Protein AF-A0A1D2ULP7-F1 (afdb_monomer_lite)

Radius of gyration: 34.73 Å; chains: 1; bounding box: 69×29×116 Å

Sequence (103 aa):
MRKEYDFSKGKRGAVIASSGKTRITIMLDDDVIEHFRARAEADGTGYQTMINAVLRASIKEGKPADDRPLTARVLRQVLREELDPRKSVKPRR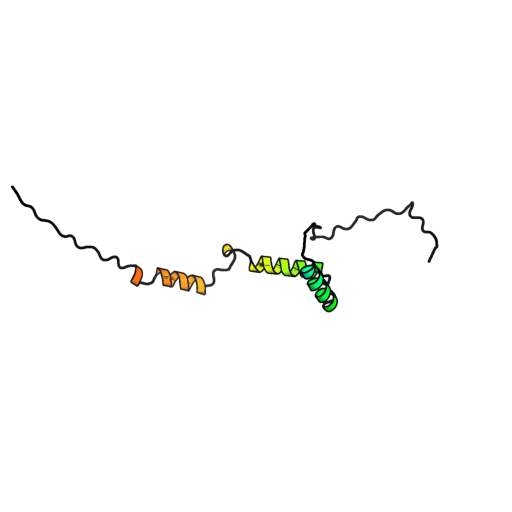AMVAKSASAA

Structure (mmCIF, N/CA/C/O backbone):
data_AF-A0A1D2ULP7-F1
#
_entry.id   AF-A0A1D2ULP7-F1
#
loop_
_atom_site.group_PDB
_atom_site.id
_atom_site.type_symbol
_atom_site.label_atom_id
_atom_site.label_alt_id
_atom_site.label_comp_id
_atom_site.label_asym_id
_atom_site.label_entity_id
_atom_site.label_seq_id
_atom_site.pdbx_PDB_ins_code
_atom_site.Cartn_x
_atom_site.Cartn_y
_atom_site.Cartn_z
_atom_site.occupancy
_atom_site.B_iso_or_equiv
_atom_site.auth_seq_id
_atom_site.auth_comp_id
_atom_site.auth_asym_id
_atom_site.auth_atom_id
_atom_site.pdbx_PDB_model_num
ATOM 1 N N . MET A 1 1 ? 22.938 1.989 -33.968 1.00 67.25 1 MET A N 1
ATOM 2 C CA . MET A 1 1 ? 23.526 2.122 -32.613 1.00 67.25 1 MET A CA 1
ATOM 3 C C . MET A 1 1 ? 25.040 2.196 -32.737 1.00 67.25 1 MET A C 1
ATOM 5 O O . MET A 1 1 ? 25.579 1.507 -33.596 1.00 67.25 1 MET A O 1
ATOM 9 N N . ARG A 1 2 ? 25.721 3.047 -31.955 1.00 67.19 2 ARG A N 1
ATOM 10 C CA . ARG A 1 2 ? 27.195 3.087 -31.956 1.00 67.19 2 ARG A CA 1
ATOM 11 C C . ARG A 1 2 ? 27.750 1.894 -31.180 1.00 67.19 2 ARG A C 1
ATOM 13 O O . ARG A 1 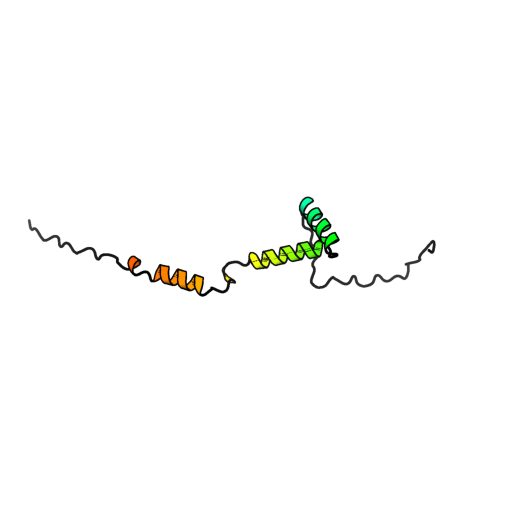2 ? 27.135 1.474 -30.206 1.00 67.19 2 ARG A O 1
ATOM 20 N N . LYS A 1 3 ? 28.891 1.366 -31.637 1.00 77.19 3 LYS A N 1
ATOM 21 C CA . LYS A 1 3 ? 29.567 0.219 -31.013 1.00 77.19 3 LYS A CA 1
ATOM 22 C C . LYS A 1 3 ? 30.072 0.536 -29.605 1.00 77.19 3 LYS A C 1
ATOM 24 O O . LYS A 1 3 ? 30.063 -0.351 -28.765 1.00 77.19 3 LYS A O 1
ATOM 29 N N . GLU A 1 4 ? 30.468 1.782 -29.347 1.00 74.19 4 GLU A N 1
ATOM 30 C CA . GLU A 1 4 ? 31.075 2.182 -28.078 1.00 74.19 4 GLU A CA 1
ATOM 31 C C . GLU A 1 4 ? 30.627 3.592 -27.684 1.00 74.19 4 GLU A C 1
ATOM 33 O O . GLU A 1 4 ? 30.462 4.475 -28.535 1.00 74.19 4 GLU A O 1
ATOM 38 N N . TYR A 1 5 ? 30.411 3.781 -26.385 1.00 76.19 5 TYR A N 1
ATOM 39 C CA . TYR A 1 5 ? 30.078 5.061 -25.774 1.00 76.19 5 TYR A CA 1
ATOM 40 C C . TYR A 1 5 ? 31.088 5.355 -24.667 1.00 76.19 5 TYR A C 1
ATOM 42 O O . TYR A 1 5 ? 31.232 4.576 -23.726 1.00 76.19 5 TYR A O 1
ATOM 50 N N . ASP A 1 6 ? 31.775 6.489 -24.789 1.00 79.25 6 ASP A N 1
ATOM 51 C CA . ASP A 1 6 ? 32.707 6.987 -23.783 1.00 79.25 6 ASP A CA 1
ATOM 52 C C . ASP A 1 6 ? 31.951 7.816 -22.733 1.00 79.25 6 ASP A C 1
ATOM 54 O O . ASP A 1 6 ? 31.420 8.891 -23.019 1.00 79.25 6 ASP A O 1
ATOM 58 N N . PHE A 1 7 ? 31.903 7.295 -21.508 1.00 77.62 7 PHE A N 1
ATOM 59 C CA . PHE A 1 7 ? 31.271 7.929 -20.350 1.00 77.62 7 PHE A CA 1
ATOM 60 C C . PHE A 1 7 ? 32.289 8.525 -19.367 1.00 77.62 7 PHE A C 1
ATOM 62 O O . PHE A 1 7 ? 31.913 8.892 -18.254 1.00 77.62 7 PHE A O 1
ATOM 69 N N . SER A 1 8 ? 33.561 8.665 -19.757 1.00 80.50 8 SER A N 1
ATOM 70 C CA . SER A 1 8 ? 34.639 9.192 -18.904 1.00 80.50 8 SER A CA 1
ATOM 71 C C . SER A 1 8 ? 34.355 10.588 -18.333 1.00 80.50 8 SER A C 1
ATOM 73 O O . SER A 1 8 ? 34.812 10.921 -17.241 1.00 80.50 8 SER A O 1
ATOM 75 N N . LYS A 1 9 ? 33.549 11.398 -19.032 1.00 78.31 9 LYS A N 1
ATOM 76 C CA . LYS A 1 9 ? 33.107 12.741 -18.603 1.00 78.31 9 LYS A CA 1
ATOM 77 C C . LYS A 1 9 ? 31.659 12.788 -18.099 1.00 78.31 9 LYS A C 1
ATOM 79 O O . LYS A 1 9 ? 31.122 13.869 -17.855 1.00 78.31 9 LYS A O 1
ATOM 84 N N . GLY A 1 10 ? 31.005 11.637 -17.955 1.00 69.25 10 GLY A N 1
ATOM 85 C CA . GLY A 1 10 ? 29.629 11.548 -17.483 1.00 69.25 10 GLY A CA 1
ATOM 86 C C . GLY A 1 10 ? 29.530 11.850 -15.988 1.00 69.25 10 GLY A C 1
ATOM 87 O O . GLY A 1 10 ? 29.966 11.057 -15.157 1.00 69.25 10 GLY A O 1
ATOM 88 N N . LYS A 1 11 ? 28.912 12.974 -15.614 1.00 70.56 11 LYS A N 1
ATOM 89 C CA . LYS A 1 11 ? 28.496 13.211 -14.225 1.00 70.56 11 LYS A CA 1
ATOM 90 C C . LYS A 1 11 ? 27.186 12.468 -13.966 1.00 70.56 11 LYS A C 1
ATOM 92 O O . LYS A 1 11 ? 26.186 12.743 -14.627 1.00 70.56 11 LYS A O 1
ATOM 97 N N . ARG A 1 12 ? 27.174 11.543 -12.997 1.00 65.81 12 ARG A N 1
ATOM 98 C CA . ARG A 1 12 ? 25.925 10.958 -12.483 1.00 65.81 12 ARG A CA 1
ATOM 99 C C . ARG A 1 12 ? 25.087 12.098 -11.899 1.00 65.81 12 ARG A C 1
ATOM 101 O O . ARG A 1 12 ? 25.523 12.748 -10.952 1.00 65.81 12 ARG A O 1
ATOM 108 N N . GLY A 1 13 ? 23.928 12.374 -12.495 1.00 67.19 13 GLY A N 1
ATOM 109 C CA . GLY A 1 13 ? 22.966 13.317 -11.927 1.00 67.19 13 GLY A CA 1
ATOM 110 C C . GLY A 1 13 ? 22.570 12.882 -10.515 1.00 67.19 13 GLY A C 1
ATOM 111 O O . GLY A 1 13 ? 22.618 11.688 -10.204 1.00 67.19 13 GLY A O 1
ATOM 112 N N . ALA A 1 14 ? 22.206 13.840 -9.658 1.00 63.94 14 ALA A N 1
ATOM 113 C CA . ALA A 1 14 ? 21.674 13.531 -8.337 1.00 63.94 14 ALA A CA 1
ATOM 114 C C . ALA A 1 14 ? 20.521 12.535 -8.505 1.00 63.94 14 ALA A C 1
ATOM 116 O O . ALA A 1 14 ? 19.575 12.802 -9.247 1.00 63.94 14 ALA A O 1
ATOM 117 N N . VAL A 1 15 ? 20.630 11.369 -7.865 1.00 61.31 15 VAL A N 1
ATOM 118 C CA . VAL A 1 15 ? 19.529 10.409 -7.812 1.00 61.31 15 VAL A CA 1
ATOM 119 C C . VAL A 1 15 ? 18.409 11.131 -7.081 1.00 61.31 15 VAL A C 1
ATOM 121 O O . VAL A 1 15 ? 18.491 11.325 -5.870 1.00 61.31 15 VAL A O 1
ATOM 124 N N . ILE A 1 16 ? 17.422 11.626 -7.831 1.00 60.34 16 ILE A N 1
ATOM 125 C CA . ILE A 1 16 ? 16.282 12.343 -7.270 1.00 60.34 16 ILE A CA 1
ATOM 126 C C . ILE A 1 16 ? 15.619 11.365 -6.308 1.00 60.34 16 ILE A C 1
ATOM 128 O O . ILE A 1 16 ? 15.058 10.353 -6.730 1.00 60.34 16 ILE A O 1
ATOM 132 N N . ALA A 1 17 ? 15.737 11.632 -5.008 1.00 60.38 17 ALA A N 1
ATOM 133 C CA . ALA A 1 17 ? 15.024 10.863 -4.009 1.00 60.38 17 ALA A CA 1
ATOM 134 C C . ALA A 1 17 ? 13.532 11.002 -4.322 1.00 60.38 17 ALA A C 1
ATOM 136 O O . ALA A 1 17 ? 13.018 12.116 -4.431 1.00 60.38 17 ALA A O 1
ATOM 137 N N . SER A 1 18 ? 12.840 9.880 -4.509 1.00 62.53 18 SER A N 1
ATOM 138 C CA . SER A 1 18 ? 11.390 9.879 -4.671 1.00 62.53 18 SER A CA 1
ATOM 139 C C . SER A 1 18 ? 10.770 10.499 -3.420 1.00 62.53 18 SER A C 1
ATOM 141 O O . SER A 1 18 ? 10.782 9.880 -2.354 1.00 62.53 18 SER A O 1
ATOM 143 N N . SER A 1 19 ? 10.285 11.739 -3.525 1.00 67.75 19 SER A N 1
ATOM 144 C CA . SER A 1 19 ? 9.752 12.473 -2.379 1.00 67.75 19 SER A CA 1
ATOM 145 C C . SER A 1 19 ? 8.590 11.692 -1.750 1.00 67.75 19 SER A C 1
ATOM 147 O O . SER A 1 19 ? 7.692 11.200 -2.432 1.00 67.75 19 SER A O 1
ATOM 149 N N . GLY A 1 20 ? 8.644 11.499 -0.429 1.00 78.25 20 GLY A N 1
ATOM 150 C CA . GLY A 1 20 ? 7.581 10.841 0.339 1.00 78.25 20 GLY A CA 1
ATOM 151 C C . GLY A 1 20 ? 7.497 9.310 0.242 1.00 78.25 20 GLY A C 1
ATOM 152 O O . GLY A 1 20 ? 6.540 8.741 0.767 1.00 78.25 20 GLY A O 1
ATOM 153 N N . LYS A 1 21 ? 8.461 8.625 -0.394 1.00 83.06 21 LYS A N 1
ATOM 154 C CA . LYS A 1 21 ? 8.546 7.152 -0.404 1.00 83.06 21 LYS A CA 1
ATOM 155 C C . LYS A 1 21 ? 9.903 6.686 0.117 1.00 83.06 21 LYS A C 1
ATOM 157 O O . LYS A 1 21 ? 10.933 6.982 -0.482 1.00 83.06 21 LYS A O 1
ATOM 162 N N . THR A 1 22 ? 9.890 5.914 1.198 1.00 85.69 22 THR A N 1
ATOM 163 C CA . THR A 1 22 ? 11.093 5.290 1.761 1.00 85.69 22 THR A CA 1
ATOM 164 C C . THR A 1 22 ? 11.265 3.895 1.173 1.00 85.69 22 THR A C 1
ATOM 166 O O . THR A 1 22 ? 10.334 3.091 1.200 1.00 85.69 22 THR A O 1
ATOM 169 N N . ARG A 1 23 ? 12.456 3.588 0.651 1.00 87.06 23 ARG A N 1
ATOM 170 C CA . ARG A 1 23 ? 12.807 2.219 0.262 1.00 87.06 23 ARG A CA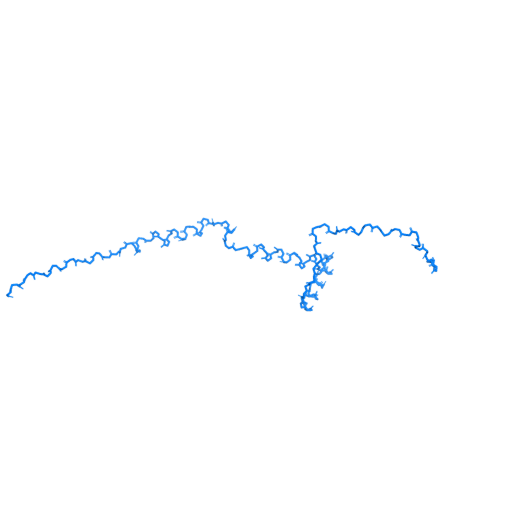 1
ATOM 171 C C . ARG A 1 23 ? 13.059 1.407 1.528 1.00 87.06 23 ARG A C 1
ATOM 173 O O . ARG A 1 23 ? 13.976 1.720 2.278 1.00 87.06 23 ARG A O 1
ATOM 180 N N . ILE A 1 24 ? 12.260 0.371 1.734 1.00 87.56 24 ILE A N 1
ATOM 181 C CA . ILE A 1 24 ? 12.396 -0.565 2.849 1.00 87.56 24 ILE A CA 1
ATOM 182 C C . ILE A 1 24 ? 12.539 -1.985 2.307 1.00 87.56 24 ILE A C 1
ATOM 184 O O . ILE A 1 24 ? 12.067 -2.282 1.209 1.00 87.56 24 ILE A O 1
ATOM 188 N N . THR A 1 25 ? 13.184 -2.851 3.080 1.00 93.25 25 THR A N 1
ATOM 189 C CA . THR A 1 25 ? 13.194 -4.293 2.822 1.00 93.25 25 THR A CA 1
ATOM 190 C C . THR A 1 25 ? 12.086 -4.917 3.656 1.00 93.25 25 THR A C 1
ATOM 192 O O . THR A 1 25 ? 12.116 -4.821 4.880 1.00 93.25 25 THR A O 1
ATOM 195 N N . ILE A 1 26 ? 11.106 -5.529 2.996 1.00 90.62 26 ILE A N 1
ATOM 196 C CA . ILE A 1 26 ? 10.033 -6.303 3.626 1.00 90.62 26 ILE A CA 1
ATOM 197 C C . ILE A 1 26 ? 9.930 -7.648 2.918 1.00 90.62 26 ILE A C 1
ATOM 199 O O . ILE A 1 26 ? 10.178 -7.727 1.714 1.00 90.62 26 ILE A O 1
ATOM 203 N N . MET A 1 27 ? 9.574 -8.690 3.661 1.00 92.88 27 MET A N 1
ATOM 204 C CA . MET A 1 27 ? 9.184 -9.968 3.075 1.00 92.88 27 MET A CA 1
ATOM 205 C C . MET A 1 27 ? 7.678 -9.931 2.821 1.00 92.88 27 MET A C 1
ATOM 207 O O . MET A 1 27 ? 6.916 -9.519 3.694 1.00 92.88 27 MET A O 1
ATOM 211 N N . LEU A 1 28 ? 7.277 -10.309 1.615 1.00 93.94 28 LEU A N 1
ATOM 212 C CA . LEU A 1 28 ? 5.890 -10.523 1.223 1.00 93.94 28 LEU A CA 1
ATOM 213 C C . LEU A 1 28 ? 5.820 -11.911 0.604 1.00 93.94 28 LEU A C 1
ATOM 215 O O . LEU A 1 28 ? 6.768 -12.315 -0.071 1.00 93.94 28 LEU A O 1
ATOM 219 N N . ASP A 1 29 ? 4.713 -12.599 0.835 1.00 96.69 29 ASP A N 1
ATOM 220 C CA . ASP A 1 29 ? 4.480 -13.908 0.245 1.00 96.69 29 ASP A CA 1
ATOM 221 C C . ASP A 1 29 ? 4.342 -13.792 -1.282 1.00 96.69 29 ASP A C 1
ATOM 223 O O . ASP A 1 29 ? 3.874 -12.776 -1.818 1.00 96.69 29 ASP A O 1
ATOM 227 N N . ASP A 1 30 ? 4.789 -14.828 -1.994 1.00 96.56 30 ASP A N 1
ATOM 228 C CA . ASP A 1 30 ? 4.830 -14.827 -3.459 1.00 96.56 30 ASP A CA 1
ATOM 229 C C . ASP A 1 30 ? 3.425 -14.685 -4.067 1.00 96.56 30 ASP A C 1
ATOM 231 O O . ASP A 1 30 ? 3.238 -13.969 -5.050 1.00 96.56 30 ASP A O 1
ATOM 235 N N . ASP A 1 31 ? 2.414 -15.296 -3.450 1.00 96.88 31 ASP A N 1
ATOM 236 C CA . ASP A 1 31 ? 1.015 -15.214 -3.880 1.00 96.88 31 ASP A CA 1
ATOM 237 C C . ASP A 1 31 ? 0.457 -13.785 -3.794 1.00 96.88 31 ASP A C 1
ATOM 239 O O . ASP A 1 31 ? -0.244 -13.329 -4.703 1.00 96.88 31 ASP A O 1
ATOM 243 N N . VAL A 1 32 ? 0.824 -13.037 -2.750 1.00 94.88 32 VAL A N 1
ATOM 244 C CA . VAL A 1 32 ? 0.482 -11.621 -2.593 1.00 94.88 32 VAL A CA 1
ATOM 245 C C . VAL A 1 32 ? 1.124 -10.802 -3.710 1.00 94.88 32 VAL A C 1
ATOM 247 O O . VAL A 1 32 ? 0.454 -9.978 -4.338 1.00 94.88 32 VAL A O 1
ATOM 250 N N . ILE A 1 33 ? 2.410 -11.027 -3.992 1.00 94.69 33 ILE A N 1
ATOM 251 C CA . ILE A 1 33 ? 3.125 -10.311 -5.056 1.00 94.69 33 ILE A CA 1
ATOM 252 C C . ILE A 1 33 ? 2.468 -10.574 -6.414 1.00 94.69 33 ILE A C 1
ATOM 254 O O . ILE A 1 33 ? 2.187 -9.618 -7.144 1.00 94.69 33 ILE A O 1
ATOM 258 N N . GLU A 1 34 ? 2.194 -11.836 -6.742 1.00 96.06 34 GLU A N 1
ATOM 259 C CA . GLU A 1 34 ? 1.583 -12.218 -8.017 1.00 96.06 34 GLU A CA 1
ATOM 260 C C . GLU A 1 34 ? 0.158 -11.668 -8.160 1.00 96.06 34 GLU A C 1
ATOM 262 O O . GLU A 1 34 ? -0.183 -11.108 -9.205 1.00 96.06 34 GLU A O 1
ATOM 267 N N . HIS A 1 35 ? -0.648 -11.698 -7.093 1.00 95.31 35 HIS A N 1
ATOM 268 C CA . HIS A 1 35 ? -1.982 -11.096 -7.096 1.00 95.31 35 HIS A CA 1
ATOM 269 C C . HIS A 1 35 ? -1.939 -9.603 -7.454 1.00 95.31 35 HIS A C 1
ATOM 271 O O . HIS A 1 35 ? -2.680 -9.131 -8.324 1.00 95.31 35 HIS A O 1
ATOM 277 N N . PHE A 1 36 ? -1.050 -8.843 -6.805 1.00 95.00 36 PHE A N 1
ATOM 278 C CA . PHE A 1 36 ? -0.934 -7.409 -7.059 1.00 95.00 36 PHE A CA 1
ATOM 279 C C . PHE A 1 36 ? -0.282 -7.088 -8.404 1.00 95.00 36 PHE A C 1
ATOM 281 O O . PHE A 1 36 ? -0.588 -6.032 -8.955 1.00 95.00 36 PHE A O 1
ATOM 288 N N . ARG A 1 37 ? 0.571 -7.961 -8.958 1.00 94.00 37 ARG A N 1
ATOM 289 C CA . ARG A 1 37 ? 1.093 -7.814 -10.328 1.00 94.00 37 ARG A CA 1
ATOM 290 C C . ARG A 1 37 ? -0.003 -7.984 -11.371 1.00 94.00 37 ARG A C 1
ATOM 292 O O . ARG A 1 37 ? -0.186 -7.082 -12.180 1.00 94.00 37 ARG A O 1
ATOM 299 N N . ALA A 1 38 ? -0.771 -9.070 -11.301 1.00 93.94 38 ALA A N 1
ATOM 300 C CA . ALA A 1 38 ? -1.849 -9.330 -12.255 1.00 93.94 38 ALA A CA 1
ATOM 301 C C . ALA A 1 38 ? -2.886 -8.193 -12.264 1.00 93.94 38 ALA A C 1
ATOM 303 O O . ALA A 1 38 ? -3.329 -7.732 -13.315 1.00 93.94 38 ALA A O 1
ATOM 304 N N . ARG A 1 39 ? -3.231 -7.680 -11.078 1.00 91.88 39 ARG A N 1
ATOM 305 C CA . ARG A 1 39 ? -4.160 -6.554 -1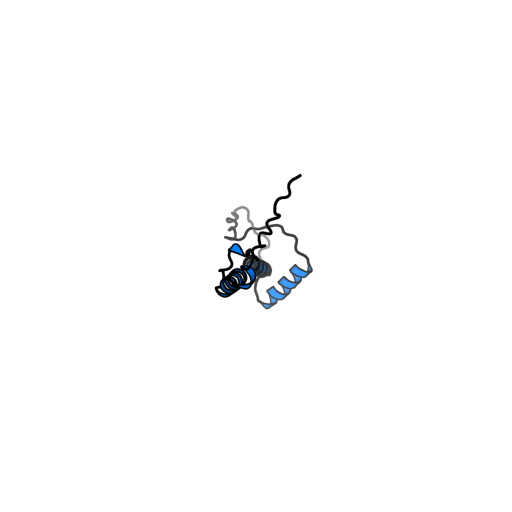0.944 1.00 91.88 39 ARG A CA 1
ATOM 306 C C . ARG A 1 39 ? -3.568 -5.227 -11.431 1.00 91.88 39 ARG A C 1
ATOM 308 O O . ARG A 1 39 ? -4.256 -4.441 -12.071 1.00 91.88 39 ARG A O 1
ATOM 315 N N . ALA A 1 40 ? -2.289 -4.984 -11.152 1.00 91.38 40 ALA A N 1
ATOM 316 C CA . ALA A 1 40 ? -1.553 -3.814 -11.629 1.00 91.38 40 ALA A CA 1
ATOM 317 C C . ALA A 1 40 ? -1.496 -3.722 -13.156 1.00 91.38 40 ALA A C 1
ATOM 319 O O . ALA A 1 40 ? -1.646 -2.631 -13.705 1.00 91.38 40 ALA A O 1
ATOM 320 N N . GLU A 1 41 ? -1.300 -4.855 -13.830 1.00 89.62 41 GLU A N 1
ATOM 321 C CA . GLU A 1 41 ? -1.287 -4.931 -15.291 1.00 89.62 41 GLU A CA 1
ATOM 322 C C . GLU A 1 41 ? -2.650 -4.578 -15.893 1.00 89.62 41 GLU A C 1
ATOM 324 O O . GLU A 1 41 ? -2.704 -3.831 -16.869 1.00 89.62 41 GLU A O 1
ATOM 329 N N . ALA A 1 42 ? -3.744 -5.034 -15.276 1.00 86.00 42 ALA A N 1
ATOM 330 C CA . ALA A 1 42 ? -5.099 -4.695 -15.708 1.00 86.00 42 ALA A CA 1
ATOM 331 C C . ALA A 1 42 ? -5.425 -3.198 -15.529 1.00 86.00 42 ALA A C 1
ATOM 333 O O . ALA A 1 42 ? -6.025 -2.586 -16.411 1.00 86.00 42 ALA A O 1
ATOM 334 N N . ASP A 1 43 ? -4.993 -2.603 -14.413 1.00 84.12 43 ASP A N 1
ATOM 335 C CA . ASP A 1 43 ? -5.300 -1.214 -14.041 1.00 84.12 43 ASP A CA 1
ATOM 336 C C . ASP A 1 43 ? -4.254 -0.193 -14.550 1.00 84.12 43 ASP A C 1
ATOM 338 O O . ASP A 1 43 ? -4.343 1.002 -14.252 1.00 84.12 43 ASP A O 1
ATOM 342 N N . GLY A 1 44 ? -3.210 -0.643 -15.259 1.00 86.69 44 GLY A N 1
ATOM 343 C CA . GLY A 1 44 ? -2.120 0.207 -15.761 1.00 86.69 44 GLY A CA 1
ATOM 344 C C . GLY A 1 44 ? -1.329 0.945 -14.668 1.00 86.69 44 GLY A C 1
ATOM 345 O O . GLY A 1 44 ? -0.687 1.963 -14.932 1.00 86.69 44 GLY A O 1
ATOM 346 N N . THR A 1 45 ? -1.380 0.465 -13.423 1.00 87.88 45 THR A N 1
ATOM 347 C CA . THR A 1 45 ? -0.780 1.107 -12.241 1.00 87.88 45 THR A CA 1
ATOM 348 C C . THR A 1 45 ? 0.285 0.189 -11.653 1.00 87.88 45 THR A C 1
ATOM 350 O O . THR A 1 45 ? 0.081 -1.008 -11.579 1.00 87.88 45 THR A O 1
ATOM 353 N N . GLY A 1 46 ? 1.418 0.705 -11.165 1.00 89.94 46 GLY A N 1
ATOM 354 C CA . GLY A 1 46 ? 2.448 -0.147 -10.552 1.00 89.94 46 GLY A CA 1
ATOM 355 C C . GLY A 1 46 ? 1.962 -0.916 -9.309 1.00 89.94 46 GLY A C 1
ATOM 356 O O . GLY A 1 46 ? 1.373 -0.325 -8.402 1.00 89.94 46 GLY A O 1
ATOM 357 N N . TYR A 1 47 ? 2.301 -2.208 -9.214 1.00 93.62 47 TYR A N 1
ATOM 358 C CA . TYR A 1 47 ? 1.922 -3.094 -8.097 1.00 93.62 47 TYR A CA 1
ATOM 359 C C . TYR A 1 47 ? 2.304 -2.530 -6.716 1.00 93.62 47 TYR A C 1
ATOM 361 O O . TYR A 1 47 ? 1.524 -2.601 -5.769 1.00 93.62 47 TYR A O 1
ATOM 369 N N . GLN A 1 48 ? 3.457 -1.860 -6.601 1.00 91.00 48 GLN A N 1
ATOM 370 C CA . GLN A 1 48 ? 3.894 -1.209 -5.356 1.00 91.00 48 GLN A CA 1
ATOM 371 C C . GLN A 1 48 ? 2.958 -0.072 -4.919 1.00 91.00 48 GLN A C 1
ATOM 373 O O . GLN A 1 48 ? 2.777 0.173 -3.726 1.00 91.00 48 GLN A O 1
ATOM 378 N N . THR A 1 49 ? 2.379 0.660 -5.875 1.00 91.00 49 THR A N 1
ATOM 379 C CA . THR A 1 49 ? 1.396 1.714 -5.589 1.00 91.00 49 THR A CA 1
ATOM 380 C C . THR A 1 49 ? 0.120 1.099 -5.030 1.00 91.00 49 THR A C 1
ATOM 382 O O . THR A 1 49 ? -0.436 1.629 -4.071 1.00 91.00 49 THR A O 1
ATOM 385 N N . MET A 1 50 ? -0.295 -0.043 -5.577 1.00 92.12 50 MET A N 1
ATOM 386 C CA . MET A 1 50 ? -1.486 -0.763 -5.140 1.00 92.12 50 MET A CA 1
ATOM 387 C C . MET A 1 50 ? -1.324 -1.351 -3.736 1.00 92.12 50 MET A C 1
ATOM 389 O O . MET A 1 50 ? -2.169 -1.109 -2.878 1.00 92.12 50 MET A O 1
ATOM 393 N N . ILE A 1 51 ? -0.192 -2.008 -3.463 1.00 93.50 51 ILE A N 1
ATOM 394 C CA . ILE A 1 51 ? 0.159 -2.494 -2.120 1.00 93.50 51 ILE A CA 1
ATOM 395 C C . ILE A 1 51 ? 0.125 -1.337 -1.113 1.00 93.50 51 ILE A C 1
ATOM 397 O O . ILE A 1 51 ? -0.527 -1.423 -0.076 1.00 93.50 51 ILE A O 1
ATOM 401 N N . ASN A 1 52 ? 0.753 -0.204 -1.440 1.00 92.12 52 ASN A N 1
ATOM 402 C CA . ASN A 1 52 ? 0.723 0.973 -0.571 1.00 92.12 52 ASN A CA 1
ATOM 403 C C . ASN A 1 52 ? -0.690 1.532 -0.355 1.00 92.12 52 ASN A C 1
ATOM 405 O O . ASN A 1 52 ? -0.980 2.041 0.725 1.00 92.12 52 ASN A O 1
ATOM 409 N N . ALA A 1 53 ? -1.567 1.479 -1.359 1.00 91.19 53 ALA A N 1
ATOM 410 C CA . ALA A 1 53 ? -2.947 1.932 -1.222 1.00 91.19 53 ALA A CA 1
ATOM 411 C C . ALA A 1 53 ? -3.728 1.051 -0.236 1.00 91.19 53 ALA A C 1
ATOM 413 O O . ALA A 1 53 ? -4.428 1.582 0.626 1.00 91.19 53 ALA A O 1
ATOM 414 N N . VAL A 1 54 ? -3.537 -0.270 -0.306 1.00 91.88 54 VAL A N 1
ATOM 415 C CA . VAL A 1 54 ? -4.136 -1.232 0.631 1.00 91.88 54 VAL A CA 1
ATOM 416 C C . VAL A 1 54 ? -3.612 -1.016 2.050 1.00 91.88 54 VAL A C 1
ATOM 418 O O . VAL A 1 54 ? -4.408 -0.893 2.976 1.00 91.88 54 VAL A O 1
ATOM 421 N N . LEU A 1 55 ? -2.296 -0.856 2.226 1.00 91.44 55 LEU A N 1
ATOM 422 C CA . LEU A 1 55 ? -1.709 -0.538 3.535 1.00 91.44 55 LEU A CA 1
ATOM 423 C C . LEU A 1 55 ? -2.235 0.792 4.101 1.00 91.44 55 LEU A C 1
ATOM 425 O O . LEU A 1 55 ? -2.446 0.931 5.301 1.00 91.44 55 LEU A O 1
ATOM 429 N N . ARG A 1 56 ? -2.495 1.794 3.253 1.00 90.19 56 ARG A N 1
ATOM 430 C CA . ARG A 1 56 ? -3.126 3.050 3.697 1.00 90.19 56 ARG A CA 1
ATOM 431 C C . ARG A 1 56 ? -4.584 2.856 4.101 1.00 90.19 56 ARG A C 1
ATOM 433 O O . ARG A 1 56 ? -5.032 3.528 5.027 1.00 90.19 56 ARG A O 1
ATOM 440 N N . ALA A 1 57 ? -5.327 2.001 3.401 1.00 89.19 57 ALA A N 1
ATOM 441 C CA . ALA A 1 57 ? -6.708 1.682 3.749 1.00 89.19 57 ALA A CA 1
ATOM 442 C C . ALA A 1 57 ? -6.778 0.963 5.103 1.00 89.19 57 ALA A C 1
ATOM 444 O O . ALA A 1 57 ? -7.532 1.396 5.972 1.00 89.19 57 ALA A O 1
ATOM 445 N N . SER A 1 58 ? -5.902 -0.019 5.339 1.00 87.81 58 SER A N 1
ATOM 446 C CA . SER A 1 58 ? -5.852 -0.732 6.619 1.00 87.81 58 SER A CA 1
ATOM 447 C C . SER A 1 58 ? -5.481 0.182 7.789 1.00 87.81 58 SER A C 1
ATOM 449 O O . SER A 1 58 ? -6.042 0.038 8.868 1.00 87.81 58 SER A O 1
ATOM 451 N N . ILE A 1 59 ? -4.619 1.187 7.588 1.00 86.06 59 ILE A N 1
ATOM 452 C CA . ILE A 1 59 ? -4.342 2.208 8.614 1.00 86.06 59 ILE A CA 1
ATOM 453 C C . ILE A 1 59 ? -5.598 3.028 8.943 1.00 86.06 59 ILE A C 1
ATOM 455 O O . ILE A 1 59 ? -5.818 3.365 10.103 1.00 86.06 59 ILE A O 1
ATOM 459 N N . LYS A 1 60 ? -6.428 3.370 7.948 1.00 80.44 60 LYS A N 1
ATOM 460 C CA . LYS A 1 60 ? -7.678 4.118 8.180 1.00 80.44 60 LYS A CA 1
ATOM 461 C C . LYS A 1 60 ? -8.704 3.289 8.951 1.00 80.44 60 LYS A C 1
ATOM 463 O O . LYS A 1 60 ? -9.399 3.839 9.798 1.00 80.44 60 LYS A O 1
ATOM 468 N N . GLU A 1 61 ? -8.791 1.998 8.652 1.00 72.38 61 GLU A N 1
ATOM 469 C CA . GLU A 1 61 ? -9.720 1.058 9.290 1.00 72.38 61 GLU A CA 1
ATOM 470 C C . GLU A 1 61 ? -9.251 0.629 10.686 1.00 72.38 61 GLU A C 1
ATOM 472 O O . GLU A 1 61 ? -10.058 0.501 11.602 1.00 72.38 61 GLU A O 1
ATOM 477 N N . GLY A 1 62 ? -7.939 0.457 10.855 1.00 59.22 62 GLY A N 1
ATOM 478 C CA . GLY A 1 62 ? -7.269 0.050 12.087 1.00 59.22 62 GLY A CA 1
ATOM 479 C C . GLY A 1 62 ? -6.925 1.196 13.034 1.00 59.22 62 GLY A C 1
ATOM 480 O O . GLY A 1 62 ? -6.239 0.961 14.030 1.00 59.22 62 GLY A O 1
ATOM 481 N N . LYS A 1 63 ? -7.383 2.429 12.765 1.00 56.16 63 LYS A N 1
ATOM 482 C CA . LYS A 1 63 ? -7.314 3.492 13.770 1.00 56.16 63 LYS A CA 1
ATOM 483 C C . LYS A 1 63 ? -8.027 3.001 15.039 1.00 56.16 63 LYS A C 1
ATOM 485 O O . LYS A 1 63 ? -9.209 2.646 14.958 1.00 56.16 63 LYS A O 1
ATOM 490 N N . PRO A 1 64 ? -7.341 2.956 16.197 1.00 50.25 64 PRO A N 1
ATOM 491 C CA . PRO A 1 64 ? -7.962 2.557 17.448 1.00 50.25 64 PRO A CA 1
ATOM 492 C C . PRO A 1 64 ? -9.182 3.436 17.725 1.00 50.25 64 PRO A C 1
ATOM 494 O O . PRO A 1 64 ? -9.304 4.559 17.233 1.00 50.25 64 PRO A O 1
ATOM 497 N N . ALA A 1 65 ? -10.111 2.883 18.499 1.00 52.88 65 ALA A N 1
ATOM 498 C CA . ALA A 1 65 ? -11.414 3.463 18.792 1.00 52.88 65 ALA A CA 1
ATOM 499 C C . ALA A 1 65 ? -11.391 4.912 19.325 1.00 52.88 65 ALA A C 1
ATOM 501 O O . ALA A 1 65 ? -12.450 5.531 19.330 1.00 52.88 65 ALA A O 1
ATOM 502 N N . ASP A 1 66 ? -10.229 5.436 19.713 1.00 53.09 66 ASP A N 1
ATOM 503 C CA . ASP A 1 66 ? -10.027 6.794 20.225 1.00 53.09 66 ASP A CA 1
ATOM 504 C C . ASP A 1 66 ? -10.265 7.899 19.182 1.00 53.09 66 ASP A C 1
ATOM 506 O O . ASP A 1 66 ? -10.680 8.995 19.542 1.00 53.09 66 ASP A O 1
ATOM 510 N N . ASP A 1 67 ? -10.076 7.609 17.890 1.00 51.06 67 ASP A N 1
ATOM 511 C CA . ASP A 1 67 ? -10.222 8.584 16.792 1.00 51.06 67 ASP A CA 1
ATOM 512 C C . ASP A 1 67 ? -11.534 8.405 16.000 1.00 51.06 67 ASP A C 1
ATOM 514 O O . ASP A 1 67 ? -11.800 9.125 15.030 1.00 51.06 67 ASP A O 1
ATOM 518 N N . ARG A 1 68 ? -12.374 7.428 16.376 1.00 56.62 68 ARG A N 1
ATOM 519 C CA . ARG A 1 68 ? -13.730 7.335 15.820 1.00 56.62 68 ARG A CA 1
ATOM 520 C C . ARG A 1 68 ? -14.533 8.503 16.391 1.00 56.62 68 ARG A C 1
ATOM 522 O O . ARG A 1 68 ? -14.629 8.597 17.613 1.00 56.62 68 ARG A O 1
ATOM 529 N N . PRO A 1 69 ? -15.174 9.361 15.571 1.00 57.94 69 PRO A N 1
ATOM 530 C CA . PRO A 1 69 ? -16.110 10.323 16.125 1.00 57.94 69 PRO A CA 1
ATOM 531 C C . PRO A 1 69 ? -17.172 9.529 16.885 1.00 57.94 69 PRO A C 1
ATOM 533 O O . PRO A 1 69 ? -17.848 8.674 16.303 1.00 57.94 69 PRO A O 1
ATOM 536 N N . LEU A 1 70 ? -17.272 9.766 18.194 1.00 59.47 70 LEU A N 1
ATOM 537 C CA . LEU A 1 70 ? -18.304 9.192 19.048 1.00 59.47 70 LEU A CA 1
ATOM 538 C C . LEU A 1 70 ? -19.656 9.535 18.423 1.00 59.47 70 LEU A C 1
ATOM 540 O O . LEU A 1 70 ? -20.155 10.654 18.534 1.00 59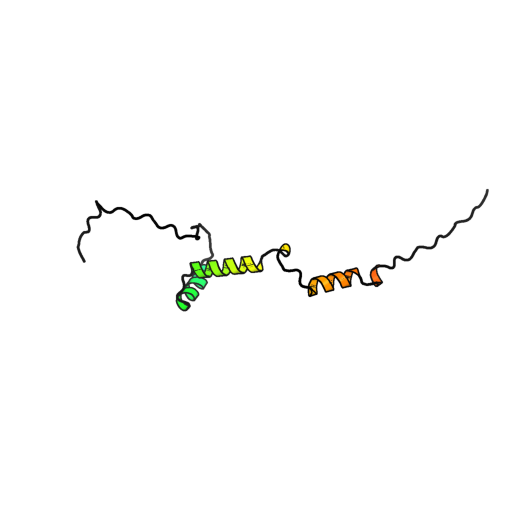.47 70 LEU A O 1
ATOM 544 N N . THR A 1 71 ? -20.234 8.591 17.682 1.00 68.50 71 THR A N 1
ATOM 545 C CA . THR A 1 71 ? -21.505 8.851 17.013 1.00 68.50 71 THR A CA 1
ATOM 546 C C . THR A 1 71 ? -22.586 9.015 18.072 1.00 68.50 71 THR A C 1
ATOM 548 O O . THR A 1 71 ? -22.627 8.285 19.067 1.00 68.50 71 THR A O 1
ATOM 551 N N . ALA A 1 72 ? -23.531 9.926 17.833 1.00 68.88 72 ALA A N 1
ATOM 552 C CA . ALA A 1 72 ? -24.666 10.149 18.729 1.00 68.88 72 ALA A CA 1
ATOM 553 C C . ALA A 1 72 ? -25.489 8.872 18.998 1.00 68.88 72 ALA A C 1
ATOM 555 O O . ALA A 1 72 ? -26.295 8.841 19.926 1.00 68.88 72 ALA A O 1
ATOM 556 N N . ARG A 1 73 ? -25.331 7.823 18.179 1.00 73.19 7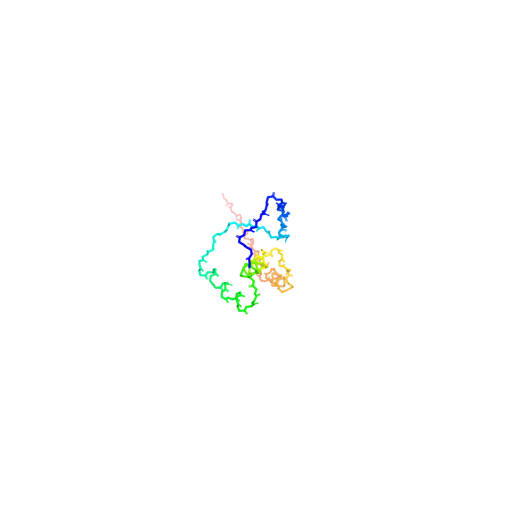3 ARG A N 1
ATOM 557 C CA . ARG A 1 73 ? -25.935 6.506 18.400 1.00 73.19 73 ARG A CA 1
ATOM 558 C C . ARG A 1 73 ? -25.242 5.743 19.530 1.00 73.19 73 ARG A C 1
ATOM 560 O O . ARG A 1 73 ? -25.936 5.265 20.417 1.00 73.19 73 ARG A O 1
ATOM 567 N N . VAL A 1 74 ? -23.908 5.674 19.512 1.00 78.06 74 VAL A N 1
ATOM 568 C CA . VAL A 1 74 ? -23.117 4.991 20.551 1.00 78.06 74 VAL A CA 1
ATOM 569 C C . VAL A 1 74 ? -23.298 5.696 21.893 1.00 78.06 74 VAL A C 1
ATOM 571 O O . VAL A 1 74 ? -23.616 5.046 22.882 1.00 78.06 74 VAL A O 1
ATOM 574 N N . LEU A 1 75 ? -23.234 7.032 21.911 1.00 75.50 75 LEU A N 1
ATOM 575 C CA . LEU A 1 75 ? -23.477 7.815 23.129 1.00 75.50 75 LEU A CA 1
ATOM 576 C C . LEU A 1 75 ? -24.889 7.598 23.692 1.00 75.50 75 LEU A C 1
ATOM 578 O O . LEU A 1 75 ? -25.047 7.405 24.893 1.00 75.50 75 LEU A O 1
ATOM 582 N N . ARG A 1 76 ? -25.925 7.571 22.839 1.00 79.06 76 ARG A N 1
ATOM 583 C CA . ARG A 1 76 ? -27.306 7.297 23.279 1.00 79.06 76 ARG A CA 1
ATOM 584 C C . ARG A 1 76 ? -27.501 5.875 23.792 1.00 79.06 76 ARG A C 1
ATOM 586 O O . ARG A 1 76 ? -28.339 5.677 24.666 1.00 79.06 76 ARG A O 1
ATOM 593 N N . GLN A 1 77 ? -26.778 4.906 23.241 1.00 79.62 77 GLN A N 1
ATOM 594 C CA . GLN A 1 77 ? -26.829 3.529 23.713 1.00 79.62 77 GLN A CA 1
ATOM 595 C C . GLN A 1 77 ? -26.242 3.428 25.124 1.00 79.62 77 GLN A C 1
ATOM 597 O O . GLN A 1 77 ? -26.948 3.002 26.033 1.00 79.62 77 GLN A O 1
ATOM 602 N N . VAL A 1 78 ? -25.021 3.932 25.321 1.00 80.56 78 VAL A N 1
ATOM 603 C CA . VAL A 1 78 ? -24.349 3.920 26.630 1.00 80.56 78 VAL A CA 1
ATOM 604 C C . VAL A 1 78 ? -25.150 4.708 27.673 1.00 80.56 78 VAL A C 1
ATOM 606 O O . VAL A 1 78 ? -25.382 4.222 28.774 1.00 80.56 78 VAL A O 1
ATOM 609 N N . LEU A 1 79 ? -25.669 5.892 27.322 1.00 76.94 79 LEU A N 1
ATOM 610 C CA . LEU A 1 79 ? -26.494 6.687 28.240 1.00 76.94 79 LEU A CA 1
ATOM 611 C C . LEU A 1 79 ? -27.788 5.974 28.653 1.00 76.94 79 LEU A C 1
ATOM 613 O O . LEU A 1 79 ? -28.205 6.117 29.794 1.00 76.94 79 LEU A O 1
ATOM 617 N N . ARG A 1 80 ? -28.435 5.204 27.769 1.00 76.38 80 ARG A N 1
ATOM 618 C CA . ARG A 1 80 ? -29.622 4.413 28.149 1.00 76.38 80 ARG A CA 1
ATOM 619 C C . ARG A 1 80 ? -29.270 3.226 29.034 1.00 76.38 80 ARG A C 1
ATOM 621 O O . ARG A 1 80 ? -30.055 2.900 29.913 1.00 76.38 80 ARG A O 1
ATOM 628 N N . GLU A 1 81 ? -28.128 2.588 28.793 1.00 75.62 81 GLU A N 1
ATOM 629 C CA . GLU A 1 81 ? -27.646 1.466 29.607 1.00 75.62 81 GLU A CA 1
ATOM 630 C C . GLU A 1 81 ? -27.308 1.896 31.046 1.00 75.62 81 GLU A C 1
ATOM 632 O O . GLU A 1 81 ? -27.520 1.117 31.982 1.00 75.62 81 GLU A O 1
ATOM 637 N N . GLU A 1 82 ? -26.834 3.132 31.227 1.00 72.69 82 GLU A N 1
ATOM 638 C CA . GLU A 1 82 ? -26.500 3.707 32.538 1.00 72.69 82 GLU A CA 1
ATOM 639 C C . GLU A 1 82 ? -27.678 4.425 33.218 1.00 72.69 82 GLU A C 1
ATOM 641 O O . GLU A 1 82 ? -27.787 4.405 34.442 1.00 72.69 82 GLU A O 1
ATOM 646 N N . LEU A 1 83 ? -28.597 5.024 32.451 1.00 72.00 83 LEU A N 1
ATOM 647 C CA . LEU A 1 83 ? -29.789 5.701 32.982 1.00 72.00 83 LEU A CA 1
ATOM 648 C C . LEU A 1 83 ? -31.021 4.784 33.096 1.00 72.00 83 LEU A C 1
ATOM 650 O O . LEU A 1 83 ? -32.103 5.287 33.401 1.00 72.00 83 LEU A O 1
ATOM 654 N N . ASP A 1 84 ? -30.906 3.467 32.861 1.00 70.38 84 ASP A N 1
ATOM 655 C CA . ASP A 1 84 ? -32.028 2.542 33.078 1.00 70.38 84 ASP A CA 1
ATOM 656 C C . ASP A 1 84 ? -32.391 2.529 34.581 1.00 70.38 84 ASP A C 1
ATOM 658 O O . ASP A 1 84 ? -31.594 2.068 35.410 1.00 70.38 84 ASP A O 1
ATOM 662 N N . PRO A 1 85 ? -33.595 2.998 34.969 1.00 58.69 85 PRO A N 1
ATOM 663 C CA . PRO A 1 85 ? -34.016 3.081 36.369 1.00 58.69 85 PRO A CA 1
ATOM 664 C C . PRO A 1 85 ? -34.070 1.714 37.072 1.00 58.69 85 PRO A C 1
ATOM 666 O O . PRO A 1 85 ? -34.201 1.651 38.293 1.00 58.69 85 PRO A O 1
ATOM 669 N N . ARG A 1 86 ? -33.929 0.604 36.337 1.00 58.97 86 ARG A N 1
ATOM 670 C CA . ARG A 1 86 ? -33.841 -0.751 36.897 1.00 58.97 86 ARG A CA 1
ATOM 671 C C . ARG A 1 86 ? -32.526 -1.052 37.622 1.00 58.97 86 ARG A C 1
ATOM 673 O O . ARG A 1 86 ? -32.518 -1.941 38.469 1.00 58.97 86 ARG A O 1
ATOM 680 N N . LYS A 1 87 ? -31.430 -0.333 37.344 1.00 54.62 87 LYS A N 1
ATOM 681 C CA . LYS A 1 87 ? -30.143 -0.539 38.043 1.00 54.62 87 LYS A CA 1
ATOM 682 C C . LYS A 1 87 ? -30.010 0.254 39.352 1.00 54.62 87 LYS A C 1
ATOM 684 O O . LYS A 1 87 ? -29.109 -0.039 40.136 1.00 54.62 87 LYS A O 1
ATOM 689 N N . SER A 1 88 ? -30.887 1.224 39.632 1.00 53.16 88 SER A N 1
ATOM 690 C CA . SER A 1 88 ? -30.744 2.130 40.786 1.00 53.16 88 SER A CA 1
ATOM 691 C C . SER A 1 88 ? -31.497 1.714 42.057 1.00 53.16 88 SER A C 1
ATOM 693 O O . SER A 1 88 ? -31.403 2.406 43.071 1.00 53.16 88 SER A O 1
ATOM 695 N N . VAL A 1 89 ? -32.176 0.563 42.089 1.00 50.72 89 VAL A N 1
ATOM 696 C CA . VAL A 1 89 ? -32.866 0.107 43.309 1.00 50.72 89 VAL A CA 1
ATOM 697 C C . VAL A 1 89 ? -32.015 -0.915 44.063 1.00 50.72 89 VAL A C 1
ATOM 699 O O . VAL A 1 89 ? -32.191 -2.123 43.929 1.00 50.72 89 VAL A O 1
ATOM 702 N N . LYS A 1 90 ? -31.103 -0.437 44.921 1.00 49.97 90 LYS A N 1
ATOM 703 C CA . LYS A 1 90 ? -30.649 -1.245 46.066 1.00 49.97 90 LYS A CA 1
ATOM 704 C C . LYS A 1 90 ? -31.781 -1.257 47.105 1.00 49.97 90 LYS A C 1
ATOM 706 O O . LYS A 1 90 ? -32.087 -0.189 47.641 1.00 49.97 90 LYS A O 1
ATOM 711 N N . PRO A 1 91 ? -32.399 -2.403 47.445 1.00 45.72 91 PRO A N 1
ATOM 712 C CA . PRO A 1 91 ? -33.339 -2.438 48.555 1.00 45.72 91 PRO A CA 1
ATOM 713 C C . PRO A 1 91 ? -32.576 -2.178 49.861 1.00 45.72 91 PRO A C 1
ATOM 715 O O . PRO A 1 91 ? -31.604 -2.865 50.184 1.00 45.72 91 PRO A O 1
ATOM 718 N N . ARG A 1 92 ? -33.008 -1.160 50.615 1.00 53.25 92 ARG A N 1
ATOM 719 C CA . ARG A 1 92 ? -32.534 -0.893 51.980 1.00 53.25 92 ARG A CA 1
ATOM 720 C C . ARG A 1 92 ? -32.905 -2.112 52.829 1.00 53.25 92 ARG A C 1
ATOM 722 O O . ARG A 1 92 ? -34.088 -2.342 53.070 1.00 53.25 92 ARG A O 1
ATOM 729 N N . ARG A 1 93 ? -31.924 -2.916 53.260 1.00 47.09 93 ARG A N 1
ATOM 730 C CA . ARG A 1 93 ? -32.180 -3.980 54.244 1.00 47.09 93 ARG A CA 1
ATOM 731 C C . ARG A 1 93 ? -32.676 -3.317 55.526 1.00 47.09 93 ARG A C 1
ATOM 733 O O . ARG A 1 93 ? -31.984 -2.481 56.101 1.00 47.09 93 ARG A O 1
ATOM 740 N N . ALA A 1 94 ? -33.894 -3.681 55.912 1.00 47.97 94 ALA A N 1
ATOM 741 C CA . ALA A 1 94 ? -34.528 -3.252 57.139 1.00 47.97 94 ALA A CA 1
ATOM 742 C C . ALA A 1 94 ? -33.671 -3.649 58.349 1.00 47.97 94 ALA A C 1
ATOM 744 O O . ALA A 1 94 ? -33.179 -4.773 58.459 1.00 47.97 94 ALA A O 1
ATOM 745 N N . MET A 1 95 ? -33.507 -2.679 59.237 1.00 52.38 95 MET A N 1
ATOM 746 C CA . MET A 1 95 ? -32.953 -2.800 60.572 1.00 52.38 95 MET A CA 1
ATOM 747 C C . MET A 1 95 ? -33.832 -3.763 61.380 1.00 52.38 95 MET A C 1
ATOM 749 O O . MET A 1 95 ? -34.977 -3.440 61.680 1.00 52.38 95 MET A O 1
ATOM 753 N N . VAL A 1 96 ? -33.318 -4.945 61.726 1.00 51.31 96 VAL A N 1
ATOM 754 C CA . VAL A 1 96 ? -33.917 -5.762 62.788 1.00 51.31 96 VAL A CA 1
ATOM 755 C C . VAL A 1 96 ? -33.110 -5.494 64.045 1.00 51.31 96 VAL A C 1
ATOM 757 O O . VAL A 1 96 ? -32.003 -6.001 64.218 1.00 51.31 96 VAL A O 1
ATOM 760 N N . ALA A 1 97 ? -33.670 -4.636 64.893 1.00 52.56 97 ALA A N 1
ATOM 761 C CA . ALA A 1 97 ? -33.257 -4.488 66.273 1.00 52.56 97 ALA A CA 1
ATOM 762 C C . ALA A 1 97 ? -33.377 -5.854 66.959 1.00 52.56 97 ALA A C 1
ATOM 764 O O . ALA A 1 97 ? -34.476 -6.393 67.086 1.00 52.56 97 ALA A O 1
ATOM 765 N N . LYS A 1 98 ? -32.249 -6.424 67.392 1.00 50.59 98 LYS A N 1
ATOM 766 C CA . LYS A 1 98 ? -32.280 -7.494 68.384 1.00 50.59 98 LYS A CA 1
ATOM 767 C C . LYS A 1 98 ? -32.224 -6.827 69.750 1.00 50.59 98 LYS A C 1
ATOM 769 O O . LYS A 1 98 ? -31.221 -6.235 70.137 1.00 50.59 98 LYS A O 1
ATOM 774 N N . SER A 1 99 ? -33.385 -6.857 70.381 1.00 46.12 99 SER A N 1
ATOM 775 C CA . SER A 1 99 ? -33.694 -6.436 71.734 1.00 46.12 99 SER A CA 1
ATOM 776 C C . SER A 1 99 ? -32.805 -7.109 72.781 1.00 46.12 99 SER A C 1
ATOM 778 O O . SER A 1 99 ? -32.324 -8.227 72.599 1.00 46.12 99 SER A O 1
ATOM 780 N N . ALA A 1 100 ? -32.657 -6.396 73.892 1.00 46.19 100 ALA A N 1
ATOM 781 C CA . ALA A 1 100 ? -32.050 -6.812 75.143 1.00 46.19 100 ALA A CA 1
ATOM 782 C C . ALA A 1 100 ? -32.609 -8.129 75.725 1.00 46.19 100 ALA A C 1
ATOM 784 O O . ALA A 1 100 ? -33.800 -8.409 75.614 1.00 46.19 100 ALA A O 1
ATOM 785 N N . SER A 1 101 ? -31.734 -8.861 76.419 1.00 43.62 101 SER A N 1
ATOM 786 C CA . SER A 1 101 ? -32.000 -9.671 77.624 1.00 43.62 101 SER A CA 1
ATOM 787 C C . SER A 1 101 ? -30.620 -9.876 78.272 1.00 43.62 101 SER A C 1
ATOM 789 O O . SER A 1 101 ? -29.753 -10.460 77.634 1.00 43.62 101 SER A O 1
ATOM 791 N N . ALA A 1 102 ? -30.229 -9.196 79.353 1.00 43.59 102 ALA A N 1
ATOM 792 C CA . ALA A 1 102 ? -30.692 -9.365 80.734 1.00 43.59 102 ALA A CA 1
ATOM 793 C C . ALA A 1 102 ? -30.617 -10.832 81.192 1.00 43.59 102 ALA A C 1
ATOM 795 O O . ALA A 1 102 ? -31.584 -11.573 81.018 1.00 43.59 102 ALA A O 1
ATOM 796 N N . ALA A 1 103 ? -29.445 -11.217 81.707 1.00 40.34 103 ALA A N 1
ATOM 797 C CA . ALA A 1 103 ? -29.200 -12.036 82.900 1.00 40.34 103 ALA A CA 1
ATOM 798 C C . ALA A 1 103 ? -27.686 -12.051 83.165 1.00 40.34 103 ALA A C 1
ATOM 800 O O . ALA A 1 103 ? -26.935 -12.287 82.190 1.00 40.34 103 ALA A O 1
#

pLDDT: mean 73.84, std 16.57, range [40.34, 96.88]

Secondary structure (DSSP, 8-state):
--S----TT---------TT---------HHHHHHHHHHHHHHTS-HHHHHHHHHHHHHHHS--GGGS---HHHHHHHHHHHS-GGGS---------------

Foldseek 3Di:
DDPDDDCVVPDDPPPPPPPPDDDDDDDDDPVLQVVLVVVCVVVVHDSVVVVVVVVVVCCVVPPPPPPPPCDPVNVVVVCCVVPVVVVPDDDDPDDDDDDDDDD